Protein AF-A0A2R7LLS8-F1 (afdb_monomer)

Radius of gyration: 32.07 Å; Cα contacts (8 Å, |Δi|>4): 51; chains: 1; bounding box: 73×50×95 Å

Mean predicted aligned error: 18.03 Å

Sequence (126 aa):
MPKADEPNDKAFDSLDARLDAFEARKAAEKPVRAENEKSSQDGYRLLADLVGGVLVGLGFGWLLDRYVNTAPWGMVGGLLIGMGASIFGVVRKATQLSAQASAKAPEGQAGEDTGGGSTAPKQKRD

Secondary structure (DSSP, 8-state):
---SSHHHHHHHHHHHHHHHHHHHHHHHHHHHHHHHHHHHHHHHHHHHHHHHHHHHHHHHHHHHHHHH--TTHHHHHHHHHHHHHHHHHHHHHHHHHHHHHHHT--S-S-----------------

Structure (mmCIF, N/CA/C/O backbone):
data_AF-A0A2R7LLS8-F1
#
_entry.id   AF-A0A2R7LLS8-F1
#
loop_
_atom_site.group_PDB
_atom_site.id
_atom_site.type_symbol
_atom_site.label_atom_id
_atom_site.label_alt_id
_atom_site.label_comp_id
_atom_site.label_asym_id
_atom_site.label_entity_id
_atom_site.label_seq_id
_atom_site.pdbx_PDB_ins_code
_atom_site.Cartn_x
_atom_site.Cartn_y
_atom_site.Cartn_z
_atom_site.occupancy
_atom_site.B_iso_or_equiv
_atom_site.auth_seq_id
_atom_site.auth_comp_id
_atom_site.auth_asym_id
_atom_site.auth_atom_id
_atom_site.pdbx_PDB_model_num
ATOM 1 N N . MET A 1 1 ? -59.981 -17.914 49.062 1.00 57.34 1 MET A N 1
ATOM 2 C CA . MET A 1 1 ? -59.120 -18.517 48.024 1.00 57.34 1 MET A CA 1
ATOM 3 C C . MET A 1 1 ? -58.081 -17.474 47.654 1.00 57.34 1 MET A C 1
ATOM 5 O O . MET A 1 1 ? -58.477 -16.472 47.077 1.00 57.34 1 MET A O 1
ATOM 9 N N . PRO A 1 2 ? -56.854 -17.562 48.190 1.00 56.88 2 PRO A N 1
ATOM 10 C CA . PRO A 1 2 ? -55.703 -17.379 47.294 1.00 56.88 2 PRO A CA 1
ATOM 11 C C . PRO A 1 2 ? -54.433 -18.115 47.766 1.00 56.88 2 PRO A C 1
ATOM 13 O O . PRO A 1 2 ? -54.104 -18.103 48.950 1.00 56.88 2 PRO A O 1
ATOM 16 N N . LYS A 1 3 ? -53.730 -18.752 46.828 1.00 55.34 3 LYS A N 1
ATOM 17 C CA . LYS A 1 3 ? -52.283 -19.049 46.858 1.00 55.34 3 LYS A CA 1
ATOM 18 C C . LYS A 1 3 ? -51.930 -19.753 45.547 1.00 55.34 3 LYS A C 1
ATOM 20 O O . LYS A 1 3 ? -51.651 -20.945 45.514 1.00 55.34 3 LYS A O 1
ATOM 25 N N . ALA A 1 4 ? -52.080 -19.026 44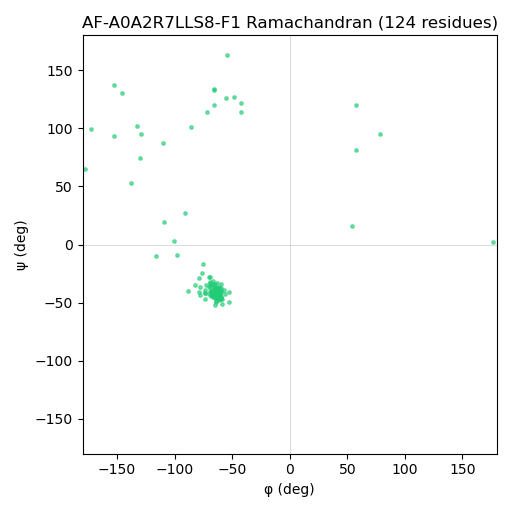.445 1.00 58.00 4 ALA A N 1
AT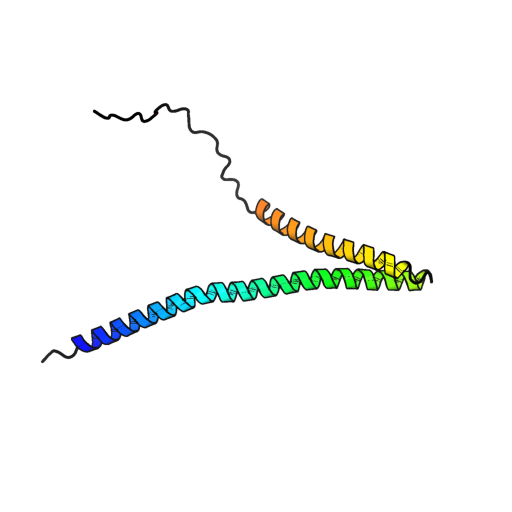OM 26 C CA . ALA A 1 4 ? -51.643 -19.478 43.124 1.00 58.00 4 ALA A CA 1
ATOM 27 C C . ALA A 1 4 ? -50.533 -18.582 42.545 1.00 58.00 4 ALA A C 1
ATOM 29 O O . ALA A 1 4 ? -49.901 -18.971 41.568 1.00 58.00 4 ALA A O 1
ATOM 30 N N . ASP A 1 5 ? -50.259 -17.435 43.175 1.00 57.62 5 ASP A N 1
ATOM 31 C CA . ASP A 1 5 ? -49.414 -16.386 42.595 1.00 57.62 5 ASP A CA 1
ATOM 32 C C . ASP A 1 5 ? -47.912 -16.590 42.912 1.00 57.62 5 ASP A C 1
ATOM 34 O O . ASP A 1 5 ? -47.078 -16.547 42.011 1.00 57.62 5 ASP A O 1
ATOM 38 N N . GLU A 1 6 ? -47.565 -17.020 44.137 1.00 62.25 6 GLU A N 1
ATOM 39 C CA . GLU A 1 6 ? -46.171 -17.264 44.579 1.00 62.25 6 GLU A CA 1
ATOM 40 C C . GLU A 1 6 ? -45.297 -18.187 43.688 1.00 62.25 6 GLU A C 1
ATOM 42 O O . GLU A 1 6 ? -44.100 -17.912 43.549 1.00 62.25 6 GLU A O 1
ATOM 47 N N . PRO A 1 7 ? -45.788 -19.309 43.118 1.00 68.12 7 PRO A N 1
ATOM 48 C CA . PRO A 1 7 ? -44.960 -20.154 42.254 1.00 68.12 7 PRO A CA 1
ATOM 49 C C . PRO A 1 7 ? -44.759 -19.574 40.847 1.00 68.12 7 PRO A C 1
ATOM 51 O O . PRO A 1 7 ? -43.762 -19.903 40.204 1.00 68.12 7 PRO A O 1
ATOM 54 N N . ASN A 1 8 ? -45.675 -18.727 40.370 1.00 70.69 8 ASN A N 1
ATOM 55 C CA . ASN A 1 8 ? -45.604 -18.144 39.033 1.00 70.69 8 ASN A CA 1
ATOM 56 C C . ASN A 1 8 ? -44.606 -16.981 39.011 1.00 70.69 8 ASN A C 1
ATOM 58 O O . ASN A 1 8 ? -43.761 -16.919 38.123 1.00 70.69 8 ASN A O 1
ATOM 62 N N . ASP A 1 9 ? -44.608 -16.151 40.055 1.00 74.06 9 ASP A N 1
ATOM 63 C CA . ASP A 1 9 ? -43.666 -15.035 40.223 1.00 74.06 9 ASP A CA 1
ATOM 64 C C . ASP A 1 9 ? -42.206 -15.510 40.180 1.00 74.06 9 ASP A C 1
ATOM 66 O O . ASP A 1 9 ? -41.376 -14.959 39.461 1.00 74.06 9 ASP A O 1
ATOM 70 N N . LYS A 1 10 ? -41.904 -16.633 40.844 1.00 76.38 10 LYS A N 1
ATOM 71 C CA . LYS A 1 10 ? -40.561 -17.240 40.814 1.00 76.38 10 LYS A CA 1
ATOM 72 C C . LYS A 1 10 ? -40.175 -17.784 39.439 1.00 76.38 10 LYS A C 1
ATOM 74 O O . LYS A 1 10 ? -38.991 -17.811 39.100 1.00 76.38 10 LYS A O 1
ATOM 79 N N . ALA A 1 11 ? -41.148 -18.259 38.663 1.00 78.06 11 ALA A N 1
ATOM 80 C CA . ALA A 1 11 ? -40.906 -18.716 37.301 1.00 78.06 11 ALA A CA 1
ATOM 81 C C . ALA A 1 11 ? -40.590 -17.527 36.382 1.00 78.06 11 ALA A C 1
ATOM 83 O O . ALA A 1 11 ? -39.623 -17.609 35.622 1.00 78.06 11 ALA A O 1
ATOM 84 N N . PHE A 1 12 ? -41.328 -16.418 36.507 1.00 79.12 12 PHE A N 1
ATOM 85 C CA . PHE A 1 12 ? -41.068 -15.174 35.776 1.00 79.12 12 PHE A CA 1
ATOM 86 C C . PHE A 1 12 ? -39.712 -14.561 36.138 1.00 79.12 12 PHE A C 1
ATOM 88 O O . PHE A 1 12 ? -38.923 -14.309 35.231 1.00 79.12 12 PHE A O 1
ATOM 95 N N . ASP A 1 13 ? -39.366 -14.471 37.424 1.00 84.94 13 ASP A N 1
ATOM 96 C CA . ASP A 1 13 ? -38.045 -13.998 37.867 1.00 84.94 13 ASP A CA 1
ATOM 97 C C . ASP A 1 13 ? -36.903 -14.842 37.278 1.00 84.94 13 ASP A C 1
ATOM 99 O O . ASP A 1 13 ? -35.860 -14.328 36.869 1.00 84.94 13 ASP A O 1
ATOM 103 N N . SER A 1 14 ? -37.089 -16.164 37.193 1.00 81.31 14 SER A N 1
ATOM 104 C CA . SER A 1 14 ? -36.083 -17.060 36.613 1.00 81.31 14 SER A CA 1
ATOM 105 C C . SER A 1 14 ? -35.934 -16.905 35.094 1.00 81.31 14 SER A C 1
ATOM 107 O O . SER A 1 14 ? -34.861 -17.178 34.549 1.00 81.31 14 SER A O 1
ATOM 109 N N . LEU A 1 15 ? -37.001 -16.487 34.409 1.00 86.50 15 LEU A N 1
ATOM 110 C CA . LEU A 1 15 ? -37.019 -16.212 32.975 1.00 86.50 15 LEU A CA 1
ATOM 111 C C . LEU A 1 15 ? -36.375 -14.859 32.681 1.00 86.50 15 LEU A C 1
ATOM 113 O O . LEU A 1 15 ? -35.538 -14.806 31.784 1.00 86.50 15 LEU A O 1
ATOM 117 N N . ASP A 1 16 ? -36.678 -13.827 33.469 1.00 86.81 16 ASP A N 1
ATOM 118 C CA . ASP A 1 16 ? -36.045 -12.507 33.369 1.00 86.81 16 ASP A CA 1
ATOM 119 C C . ASP A 1 16 ? -34.546 -12.597 33.648 1.00 86.81 16 ASP A C 1
ATOM 121 O O . ASP A 1 16 ? -33.743 -12.152 32.833 1.00 86.81 16 ASP A O 1
ATOM 125 N N . ALA A 1 17 ? -34.137 -13.313 34.700 1.00 88.69 17 ALA A N 1
ATOM 126 C CA . ALA A 1 17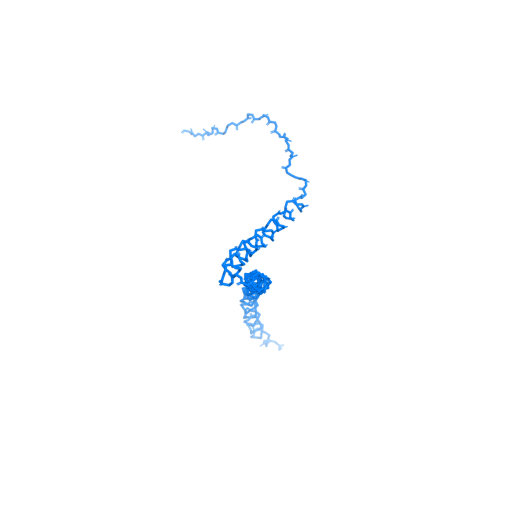 ? -32.720 -13.542 34.985 1.00 88.69 17 ALA A CA 1
ATOM 127 C C . ALA A 1 17 ? -31.993 -14.278 33.841 1.00 88.69 17 ALA A C 1
ATOM 129 O O . ALA A 1 17 ? -30.813 -14.036 33.574 1.00 88.69 17 ALA A O 1
ATOM 130 N N . ARG A 1 18 ? -32.684 -15.190 33.144 1.00 85.25 18 ARG A N 1
ATOM 131 C CA . ARG A 1 18 ? -32.144 -15.870 31.957 1.00 85.25 18 ARG A CA 1
ATOM 132 C C . ARG A 1 18 ? -32.106 -14.938 30.751 1.00 85.25 18 ARG A C 1
ATOM 134 O O . ARG A 1 18 ? -31.110 -14.969 30.032 1.00 85.25 18 ARG A O 1
ATOM 141 N N . LEU A 1 19 ? -33.141 -14.129 30.529 1.00 88.38 19 LEU A N 1
ATOM 142 C CA . LEU A 1 19 ? -33.185 -13.145 29.450 1.00 88.38 19 LEU A CA 1
ATOM 143 C C . LEU A 1 19 ? -32.076 -12.111 29.612 1.00 88.38 19 LEU A C 1
ATOM 145 O O . LEU A 1 19 ? -31.333 -11.912 28.660 1.00 88.38 19 LEU A O 1
ATOM 149 N N . ASP A 1 20 ? -31.887 -11.549 30.805 1.00 87.06 20 ASP A N 1
ATOM 150 C CA . ASP A 1 20 ? -30.800 -10.611 31.099 1.00 87.06 20 ASP A CA 1
ATOM 151 C C . ASP A 1 20 ? -29.428 -11.250 30.873 1.00 87.06 20 ASP A C 1
ATOM 153 O O . ASP A 1 20 ? -28.542 -10.645 30.270 1.00 87.06 20 ASP A O 1
ATOM 157 N N . ALA A 1 21 ? -29.245 -12.513 31.272 1.00 84.25 21 ALA A N 1
ATOM 158 C CA . ALA A 1 21 ? -28.003 -13.236 31.011 1.00 84.25 21 ALA A CA 1
ATOM 159 C C . ALA A 1 21 ? -27.761 -13.480 29.507 1.00 84.25 21 ALA A C 1
ATOM 161 O O . ALA A 1 21 ? -26.612 -13.452 29.053 1.00 84.25 21 ALA A O 1
ATOM 162 N N . PHE A 1 22 ? -28.814 -13.724 28.723 1.00 82.88 22 PHE A N 1
ATOM 163 C CA . PHE A 1 22 ? -28.729 -13.864 27.267 1.00 82.88 22 PHE A CA 1
ATOM 164 C C . PHE A 1 22 ? -28.511 -12.518 26.568 1.00 82.88 22 PHE A C 1
ATOM 166 O O . PHE A 1 22 ? -27.684 -12.439 25.659 1.00 82.88 22 PHE A O 1
ATOM 173 N N . GLU A 1 23 ? -29.195 -11.462 27.000 1.00 81.12 23 GLU A N 1
ATOM 174 C CA . GLU A 1 23 ? -29.073 -10.104 26.474 1.00 81.12 23 GLU A CA 1
ATOM 175 C C . GLU A 1 23 ? -27.674 -9.552 26.771 1.00 81.12 23 GLU A C 1
ATOM 177 O O . GLU A 1 23 ? -27.032 -9.024 25.868 1.00 81.12 23 GLU A O 1
ATOM 182 N N . ALA A 1 24 ? -27.130 -9.787 27.970 1.00 78.00 24 ALA A N 1
ATOM 183 C CA . ALA A 1 24 ? -25.760 -9.427 28.338 1.00 78.00 24 ALA A CA 1
ATOM 184 C C . ALA A 1 24 ? -24.712 -10.160 27.484 1.00 78.00 24 ALA A C 1
ATOM 186 O O . ALA A 1 24 ? -23.757 -9.544 27.006 1.00 78.00 24 ALA A O 1
ATOM 187 N N . ARG A 1 25 ? -24.901 -11.462 27.220 1.00 75.69 25 ARG A N 1
ATOM 188 C CA . ARG A 1 25 ? -24.031 -12.224 26.304 1.00 75.69 25 ARG A CA 1
ATOM 189 C C . ARG A 1 25 ? -24.117 -11.686 24.880 1.00 75.69 25 ARG A C 1
ATOM 191 O O . ARG A 1 25 ? -23.091 -11.449 24.254 1.00 75.69 25 ARG A O 1
ATOM 198 N N . LYS A 1 26 ? -25.324 -11.414 24.386 1.00 71.56 26 LYS A N 1
ATOM 199 C CA . LYS A 1 26 ? -25.564 -10.887 23.036 1.00 71.56 26 LYS A CA 1
ATOM 200 C C . LYS A 1 26 ? -25.056 -9.452 22.874 1.00 71.56 26 LYS A C 1
ATOM 202 O O . LYS A 1 26 ? -24.560 -9.095 21.808 1.00 71.56 26 LYS A O 1
ATOM 207 N N . ALA A 1 27 ? -25.151 -8.635 23.918 1.00 70.50 27 ALA A N 1
ATOM 208 C CA . ALA A 1 27 ? -24.602 -7.287 23.978 1.00 70.50 27 ALA A CA 1
ATOM 209 C C . ALA A 1 27 ? -23.071 -7.288 24.028 1.00 70.50 27 ALA A C 1
ATOM 211 O O . ALA A 1 27 ? -22.472 -6.355 23.511 1.00 70.50 27 ALA A O 1
ATOM 212 N N . ALA A 1 28 ? -22.441 -8.334 24.572 1.00 67.19 28 ALA A N 1
ATOM 213 C CA . ALA A 1 28 ? -20.997 -8.549 24.483 1.00 67.19 28 ALA A CA 1
ATOM 214 C C . ALA A 1 28 ? -20.562 -9.134 23.122 1.00 67.19 28 ALA A C 1
ATOM 216 O O . ALA A 1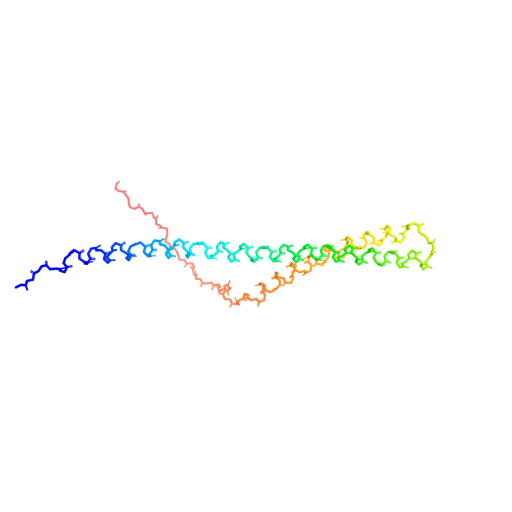 28 ? -19.467 -8.849 22.649 1.00 67.19 28 ALA A O 1
ATOM 217 N N . GLU A 1 29 ? -21.420 -9.902 22.446 1.00 63.19 29 GLU A N 1
ATOM 218 C CA . GLU A 1 29 ? -21.119 -10.516 21.143 1.00 63.19 29 GLU A CA 1
ATOM 219 C C . GLU A 1 29 ? -21.324 -9.558 19.955 1.00 63.19 29 GLU A C 1
ATOM 221 O O . GLU A 1 29 ? -20.566 -9.583 18.987 1.00 63.19 29 GLU A O 1
ATOM 226 N N . LYS A 1 30 ? -22.318 -8.662 20.031 1.00 60.12 30 LYS A N 1
ATOM 227 C CA . LYS A 1 30 ? -22.565 -7.592 19.047 1.00 60.12 30 LYS A CA 1
ATOM 228 C C . LYS A 1 30 ? -21.340 -6.709 18.753 1.00 60.12 30 LYS A C 1
ATOM 230 O O . LYS A 1 30 ? -21.065 -6.515 17.570 1.00 60.12 30 LYS A O 1
ATOM 235 N N . PRO A 1 31 ? -20.608 -6.166 19.747 1.00 58.16 31 PRO A N 1
ATOM 236 C CA . PRO A 1 31 ? -19.409 -5.380 19.492 1.00 58.16 31 PRO A CA 1
ATOM 237 C C . PRO A 1 31 ? -18.318 -6.246 18.868 1.00 58.16 31 PRO A C 1
ATOM 239 O O . PRO A 1 31 ? -17.760 -5.830 17.866 1.00 58.16 31 PRO A O 1
ATOM 242 N N . VAL A 1 32 ? -18.114 -7.487 19.327 1.00 59.94 32 VAL A N 1
ATOM 243 C CA . VAL A 1 32 ? -17.122 -8.414 18.745 1.00 59.94 32 VAL A CA 1
ATOM 244 C C . VAL A 1 32 ? -17.436 -8.753 17.284 1.00 59.94 32 VAL A C 1
ATOM 246 O O . VAL A 1 32 ? -16.529 -8.855 16.457 1.00 59.94 32 VAL A O 1
ATOM 249 N N . ARG A 1 33 ? -18.716 -8.910 16.931 1.00 60.16 33 ARG A N 1
ATOM 250 C CA . ARG A 1 33 ? -19.149 -9.184 15.556 1.00 60.16 33 ARG A CA 1
ATOM 251 C C . ARG A 1 33 ? -19.043 -7.948 14.662 1.00 60.16 33 ARG A C 1
ATOM 253 O O . ARG A 1 33 ? -18.433 -8.040 13.603 1.00 60.16 33 ARG A O 1
ATOM 260 N N . ALA A 1 34 ? -19.517 -6.793 15.127 1.00 59.81 34 ALA A N 1
ATOM 261 C CA . ALA A 1 34 ? -19.387 -5.526 14.407 1.00 59.81 34 ALA A CA 1
ATOM 262 C C . ALA A 1 34 ? -17.917 -5.102 14.228 1.00 59.81 34 ALA A C 1
ATOM 264 O O . ALA A 1 34 ? -17.559 -4.503 13.215 1.00 59.81 34 ALA A O 1
ATOM 265 N N . GLU A 1 35 ? -17.058 -5.417 15.194 1.00 57.88 35 GLU A N 1
ATOM 266 C CA . GLU A 1 35 ? -15.616 -5.186 15.144 1.00 57.88 35 GLU A CA 1
ATOM 267 C C . GLU A 1 35 ? -14.926 -6.169 14.189 1.00 57.88 35 GLU A C 1
ATOM 269 O O . GLU A 1 35 ? -14.093 -5.742 13.395 1.00 57.88 35 GLU A O 1
ATOM 274 N N . ASN A 1 36 ? -15.341 -7.442 14.144 1.00 58.97 36 ASN A N 1
ATOM 275 C CA . ASN A 1 36 ? -14.885 -8.399 13.125 1.00 58.97 36 ASN A CA 1
ATOM 276 C C . ASN A 1 36 ? -15.313 -8.007 11.700 1.00 58.97 36 ASN A C 1
ATOM 278 O O . ASN A 1 36 ? -14.520 -8.115 10.764 1.00 58.97 36 ASN A O 1
ATOM 282 N N . GLU A 1 37 ? -16.546 -7.534 11.512 1.00 61.50 37 GLU A N 1
ATOM 283 C CA . GLU A 1 37 ? -17.069 -7.099 10.210 1.00 61.50 37 GLU A CA 1
ATOM 284 C C . GLU A 1 37 ? -16.351 -5.839 9.702 1.00 61.50 37 GLU A C 1
ATOM 286 O O . GLU A 1 37 ? -15.966 -5.775 8.530 1.00 61.50 37 GLU A O 1
ATOM 291 N N . LYS A 1 38 ? -16.093 -4.867 10.589 1.00 60.84 38 LYS A N 1
ATOM 292 C CA . LYS A 1 38 ? -15.296 -3.669 10.274 1.00 60.84 38 LYS A CA 1
ATOM 293 C C . LYS A 1 38 ? -13.832 -4.011 9.993 1.00 60.84 38 LYS A C 1
ATOM 295 O O . LYS A 1 38 ? -13.302 -3.583 8.972 1.00 60.84 38 LYS A O 1
ATOM 300 N N . SER A 1 39 ? -13.217 -4.854 10.824 1.00 61.38 39 SER A N 1
ATOM 301 C CA . SER A 1 39 ? -11.825 -5.296 10.645 1.00 61.38 39 SER A CA 1
ATOM 302 C C . SER A 1 39 ? -11.631 -6.055 9.332 1.00 61.38 39 SER A C 1
ATOM 304 O O . SER A 1 39 ? -10.625 -5.879 8.647 1.00 61.38 39 SER A O 1
ATOM 306 N N . SER A 1 40 ? -12.626 -6.853 8.935 1.00 67.88 40 SER A N 1
ATOM 307 C CA . SER A 1 40 ? -12.614 -7.557 7.651 1.00 67.88 40 SER A CA 1
ATOM 308 C C . SER A 1 40 ? -12.662 -6.580 6.473 1.00 67.88 40 SER A C 1
ATOM 310 O O . SER A 1 40 ? -11.867 -6.704 5.542 1.00 67.88 40 SER A O 1
ATOM 312 N N . GLN A 1 41 ? -13.548 -5.577 6.504 1.00 71.06 41 GLN A N 1
ATOM 313 C CA . GLN A 1 41 ? -13.643 -4.577 5.431 1.00 71.06 41 GLN A CA 1
ATOM 314 C C . GLN A 1 41 ? -12.386 -3.709 5.305 1.00 71.06 41 GLN A C 1
ATOM 316 O O . GLN A 1 41 ? -11.970 -3.404 4.184 1.00 71.06 41 GLN A O 1
ATOM 321 N N . ASP A 1 42 ? -11.763 -3.339 6.421 1.00 74.62 42 ASP A N 1
ATOM 322 C CA . ASP A 1 42 ? -10.530 -2.551 6.404 1.00 74.62 42 ASP A CA 1
ATOM 323 C C . ASP A 1 42 ? -9.340 -3.370 5.880 1.00 74.62 42 ASP A C 1
ATOM 325 O O . ASP A 1 42 ? -8.551 -2.861 5.079 1.00 74.62 42 ASP A O 1
ATOM 329 N N . GLY A 1 43 ? -9.272 -4.666 6.207 1.00 77.38 43 GLY A N 1
ATOM 330 C CA . GLY A 1 43 ? -8.287 -5.590 5.639 1.00 77.38 43 GLY A CA 1
ATOM 331 C C . GLY A 1 43 ? -8.389 -5.713 4.114 1.00 77.38 43 GLY A C 1
ATOM 332 O O . GLY A 1 43 ? -7.380 -5.602 3.414 1.00 77.38 43 GLY A O 1
ATOM 333 N N . TYR A 1 44 ? -9.602 -5.861 3.570 1.00 82.25 44 TYR A N 1
ATOM 334 C CA . TYR A 1 44 ? -9.801 -5.924 2.115 1.00 82.25 44 TYR A CA 1
ATOM 335 C C . TYR A 1 44 ? -9.469 -4.609 1.405 1.00 82.25 44 TYR A C 1
ATOM 337 O O . TYR A 1 44 ? -8.966 -4.640 0.284 1.00 82.25 44 TYR A O 1
ATOM 345 N N . ARG A 1 45 ? -9.709 -3.453 2.034 1.00 81.88 45 ARG A N 1
ATOM 346 C CA . ARG A 1 45 ? -9.330 -2.144 1.472 1.00 81.88 45 ARG A CA 1
ATOM 347 C C . ARG A 1 45 ? -7.819 -1.962 1.412 1.00 81.88 45 ARG A C 1
ATOM 349 O O . ARG A 1 45 ? -7.316 -1.495 0.395 1.00 81.88 45 ARG A O 1
ATOM 356 N N . LEU A 1 46 ? -7.107 -2.364 2.465 1.00 80.62 46 LEU A N 1
ATOM 357 C CA . LEU A 1 46 ? -5.643 -2.377 2.482 1.00 80.62 46 LEU A CA 1
ATOM 358 C C . LEU A 1 46 ? -5.090 -3.303 1.394 1.00 80.62 46 LEU A C 1
ATOM 360 O O . LEU A 1 46 ? -4.183 -2.918 0.658 1.00 80.62 46 LEU A O 1
ATOM 364 N N . LEU A 1 47 ? -5.676 -4.494 1.243 1.00 83.75 47 LEU A N 1
ATOM 365 C CA . LEU A 1 47 ? -5.294 -5.433 0.191 1.00 83.75 47 LEU A CA 1
ATOM 366 C C . LEU A 1 47 ? -5.572 -4.864 -1.208 1.00 83.75 47 LEU A C 1
ATOM 368 O O . LEU A 1 47 ? -4.731 -4.985 -2.094 1.00 83.75 47 LEU A O 1
ATOM 372 N N . ALA A 1 48 ? -6.719 -4.210 -1.405 1.00 86.25 48 ALA A N 1
ATOM 373 C CA . ALA A 1 48 ? -7.083 -3.580 -2.671 1.00 86.25 48 ALA A CA 1
ATOM 374 C C . ALA A 1 48 ? -6.149 -2.420 -3.041 1.00 86.25 48 ALA A C 1
ATOM 376 O O . ALA A 1 48 ? -5.805 -2.286 -4.212 1.00 86.25 48 ALA A O 1
ATOM 377 N N . ASP A 1 49 ? -5.695 -1.619 -2.072 1.00 82.69 49 ASP A N 1
ATOM 378 C CA . ASP A 1 49 ? -4.687 -0.580 -2.319 1.00 82.69 49 ASP A CA 1
ATOM 379 C C . ASP A 1 49 ? -3.342 -1.197 -2.733 1.00 82.69 49 ASP A C 1
ATOM 381 O O . ASP A 1 49 ? -2.699 -0.701 -3.662 1.00 82.69 49 ASP A O 1
ATOM 385 N N . LEU A 1 50 ? -2.945 -2.307 -2.099 1.00 84.94 50 LEU A N 1
ATOM 386 C CA . LEU A 1 50 ? -1.707 -3.011 -2.434 1.00 84.94 50 LEU A CA 1
ATOM 387 C C . LEU A 1 50 ? -1.750 -3.585 -3.854 1.00 84.94 50 LEU A C 1
ATOM 389 O O . LEU A 1 50 ? -0.873 -3.336 -4.682 1.00 84.94 50 LEU A O 1
ATOM 393 N N . VAL A 1 51 ? -2.815 -4.329 -4.152 1.00 87.94 51 VAL A N 1
ATOM 394 C CA . VAL A 1 51 ? -3.034 -4.945 -5.463 1.00 87.94 51 VAL A CA 1
ATOM 395 C C . VAL A 1 51 ? -3.219 -3.869 -6.531 1.00 87.94 51 VAL A C 1
ATOM 397 O O . VAL A 1 51 ? -2.662 -3.989 -7.618 1.00 87.94 51 VAL A O 1
ATOM 400 N N . GLY A 1 52 ? -3.931 -2.785 -6.219 1.00 87.12 52 GLY A N 1
ATOM 401 C CA . GLY A 1 52 ? -4.116 -1.645 -7.110 1.00 87.12 52 GLY A CA 1
ATOM 402 C C . GLY A 1 52 ? -2.791 -0.997 -7.509 1.00 87.12 52 GLY A C 1
ATOM 403 O O . GLY A 1 52 ? -2.555 -0.789 -8.698 1.00 87.12 52 GLY A O 1
ATOM 404 N N . GLY A 1 53 ? -1.890 -0.745 -6.554 1.00 84.94 53 GLY A N 1
ATOM 405 C CA . GLY A 1 53 ? -0.564 -0.186 -6.838 1.00 84.94 53 GLY A CA 1
ATOM 406 C C . GLY A 1 53 ? 0.298 -1.096 -7.719 1.00 84.94 53 GLY A C 1
ATOM 407 O O . GLY A 1 53 ? 0.926 -0.628 -8.672 1.00 84.94 53 GLY A O 1
ATOM 408 N N . VAL A 1 54 ? 0.268 -2.408 -7.467 1.00 86.06 54 VAL A N 1
ATOM 409 C CA . VAL A 1 54 ? 0.983 -3.402 -8.285 1.00 86.06 54 VAL A CA 1
ATOM 410 C C . VAL A 1 54 ? 0.401 -3.491 -9.698 1.00 86.06 54 VAL A C 1
ATOM 412 O O . VAL A 1 54 ? 1.161 -3.483 -10.664 1.00 86.06 54 VAL A O 1
ATOM 415 N N . LEU A 1 55 ? -0.927 -3.521 -9.850 1.00 89.88 55 LEU A N 1
ATOM 416 C CA . LEU A 1 55 ? -1.586 -3.555 -11.161 1.00 89.88 55 LEU A CA 1
ATOM 417 C C . LEU A 1 55 ? -1.301 -2.293 -11.981 1.00 89.88 55 LEU A C 1
ATOM 419 O O . LEU A 1 55 ? -1.053 -2.394 -13.182 1.00 89.88 55 LEU A O 1
ATOM 423 N N . VAL A 1 56 ? -1.280 -1.120 -11.343 1.00 87.94 56 VAL A N 1
ATOM 424 C CA . VAL A 1 56 ? -0.895 0.139 -11.998 1.00 87.94 56 VAL A CA 1
ATOM 425 C C . VAL A 1 56 ? 0.572 0.096 -12.428 1.00 87.94 56 VAL A C 1
ATOM 427 O O . VAL A 1 56 ? 0.871 0.433 -13.571 1.00 87.94 56 VAL A O 1
ATOM 430 N N . GLY A 1 57 ? 1.480 -0.367 -11.564 1.00 86.50 57 GLY A N 1
ATOM 431 C CA . GLY A 1 57 ? 2.902 -0.504 -11.893 1.00 86.50 57 GLY A CA 1
ATOM 432 C C . GLY A 1 57 ? 3.173 -1.475 -13.040 1.00 86.50 57 GLY A C 1
ATOM 433 O O . GLY A 1 57 ? 3.931 -1.157 -13.954 1.00 86.50 57 GLY A O 1
ATOM 434 N N . LEU A 1 58 ? 2.509 -2.632 -13.039 1.00 87.06 58 LEU A N 1
ATOM 435 C CA . LEU A 1 58 ? 2.613 -3.629 -14.106 1.00 87.06 58 LEU A CA 1
ATOM 436 C C . LEU A 1 58 ? 1.988 -3.136 -15.414 1.00 87.06 58 LEU A C 1
ATOM 438 O O . LEU A 1 58 ? 2.595 -3.289 -16.470 1.00 87.06 58 LEU A O 1
ATOM 442 N N . GLY A 1 59 ? 0.808 -2.514 -15.359 1.00 88.75 59 GLY A N 1
ATOM 443 C CA . GLY A 1 59 ? 0.152 -1.948 -16.538 1.00 88.75 59 GLY A CA 1
ATOM 444 C C . GLY A 1 59 ? 0.984 -0.836 -17.176 1.00 88.75 59 GLY A C 1
ATOM 445 O O . GLY A 1 59 ? 1.184 -0.828 -18.390 1.00 88.75 59 GLY A O 1
ATOM 446 N N . PHE A 1 60 ? 1.531 0.064 -16.355 1.00 86.69 60 PHE A N 1
ATOM 447 C CA . PHE A 1 60 ? 2.394 1.148 -16.817 1.00 86.69 60 PHE A CA 1
ATOM 44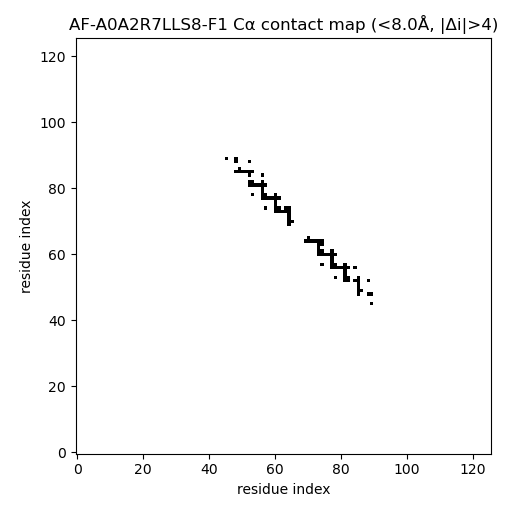8 C C . PHE A 1 60 ? 3.740 0.625 -17.334 1.00 86.69 60 PHE A C 1
ATOM 450 O O . PHE A 1 60 ? 4.178 1.028 -18.409 1.00 86.69 60 PHE A O 1
ATOM 457 N N . GLY A 1 61 ? 4.367 -0.317 -16.623 1.00 84.88 61 GLY A N 1
ATOM 458 C CA . GLY A 1 61 ? 5.627 -0.944 -17.030 1.00 84.88 61 GLY A CA 1
ATOM 459 C C . GLY A 1 61 ? 5.517 -1.722 -18.341 1.00 84.88 61 GLY A C 1
ATOM 460 O O . GLY A 1 61 ? 6.385 -1.598 -19.202 1.00 84.88 61 GLY A O 1
ATOM 461 N N . TRP A 1 62 ? 4.417 -2.456 -18.538 1.00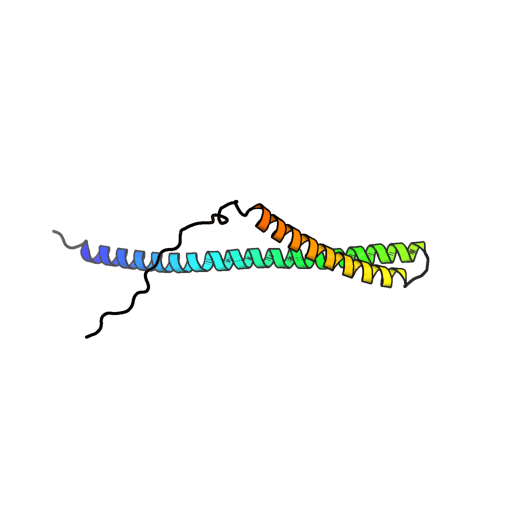 84.00 62 TRP A N 1
ATOM 462 C CA . TRP A 1 62 ? 4.131 -3.166 -19.786 1.00 84.00 62 TRP A CA 1
ATOM 463 C C . TRP A 1 62 ? 3.887 -2.212 -20.961 1.00 84.00 62 TRP A C 1
ATOM 465 O O . TRP A 1 62 ? 4.387 -2.444 -22.064 1.00 84.00 62 TRP A O 1
ATOM 475 N N . LEU A 1 63 ? 3.149 -1.120 -20.734 1.00 84.44 63 LEU A N 1
ATOM 476 C CA . LEU A 1 63 ? 2.908 -0.105 -21.759 1.00 84.44 63 LEU A CA 1
ATOM 477 C C . LEU A 1 63 ? 4.215 0.582 -22.184 1.00 84.44 63 LEU A C 1
ATOM 479 O O . LEU A 1 63 ? 4.441 0.794 -23.376 1.00 84.44 63 LEU A O 1
ATOM 483 N N . LEU A 1 64 ? 5.093 0.872 -21.219 1.00 82.50 64 LEU A N 1
ATOM 484 C CA . LEU A 1 64 ? 6.408 1.458 -21.467 1.00 82.50 64 LEU A CA 1
ATOM 485 C C . LEU A 1 64 ? 7.309 0.504 -22.264 1.00 82.50 64 LEU A C 1
ATOM 487 O O . LEU A 1 64 ? 7.910 0.910 -23.257 1.00 82.50 64 LEU A O 1
ATOM 491 N N . ASP A 1 65 ? 7.341 -0.777 -21.887 1.00 81.81 65 ASP A N 1
ATOM 492 C CA . ASP A 1 65 ? 8.093 -1.810 -22.611 1.00 81.81 65 ASP A CA 1
ATOM 493 C C . ASP A 1 65 ? 7.631 -1.947 -24.064 1.00 81.81 65 ASP A C 1
ATOM 495 O O . ASP A 1 65 ? 8.453 -2.131 -24.964 1.00 81.81 65 ASP A O 1
ATOM 499 N N . ARG A 1 66 ? 6.323 -1.810 -24.318 1.00 78.81 66 ARG A N 1
ATOM 500 C CA . ARG A 1 66 ? 5.775 -1.866 -25.676 1.00 78.81 66 ARG A CA 1
ATOM 501 C C . ARG A 1 66 ? 6.176 -0.661 -26.523 1.00 78.81 66 ARG A C 1
ATOM 503 O O . ARG A 1 66 ? 6.374 -0.821 -27.724 1.00 78.81 66 ARG A O 1
ATOM 510 N N . TYR A 1 67 ? 6.266 0.525 -25.927 1.00 76.94 67 TYR A N 1
ATOM 511 C CA . TYR A 1 67 ? 6.585 1.751 -26.659 1.00 76.94 67 TYR A CA 1
ATOM 512 C C . TYR A 1 67 ? 8.080 1.863 -26.977 1.00 76.94 67 TYR A C 1
ATOM 514 O O . TYR A 1 67 ? 8.455 2.331 -28.049 1.00 76.94 67 TYR A O 1
ATOM 522 N N . VAL A 1 68 ? 8.935 1.408 -26.058 1.00 76.94 68 VAL A N 1
ATOM 523 C CA . VAL A 1 68 ? 10.396 1.551 -26.165 1.00 76.94 68 VAL A CA 1
ATOM 524 C C . VAL A 1 68 ? 11.064 0.279 -26.724 1.00 76.94 68 VAL A C 1
ATOM 526 O O . VAL A 1 68 ? 12.238 0.310 -27.075 1.00 76.94 68 VAL A O 1
ATOM 529 N N . ASN A 1 69 ? 10.336 -0.842 -26.873 1.00 66.31 69 ASN A N 1
ATOM 530 C CA . ASN A 1 69 ? 10.875 -2.162 -27.262 1.00 66.31 69 ASN A CA 1
ATOM 531 C C . ASN A 1 69 ? 12.035 -2.662 -26.362 1.00 66.31 69 ASN A C 1
ATOM 533 O O . ASN A 1 69 ? 12.737 -3.605 -26.715 1.00 66.31 69 ASN A O 1
ATOM 537 N N . THR A 1 70 ? 12.235 -2.070 -25.181 1.00 66.75 70 THR A N 1
ATOM 538 C CA . THR A 1 70 ? 13.335 -2.370 -24.241 1.00 66.75 70 THR A CA 1
ATOM 539 C C . THR A 1 70 ? 12.992 -3.453 -23.218 1.00 66.75 70 THR A C 1
ATOM 541 O O . THR A 1 70 ? 13.552 -3.462 -22.119 1.00 66.75 70 THR A O 1
ATOM 544 N N . ALA A 1 71 ? 12.082 -4.372 -23.551 1.00 69.50 71 ALA A N 1
ATOM 545 C CA . ALA A 1 71 ? 11.672 -5.420 -22.621 1.00 69.50 71 ALA A CA 1
ATOM 546 C C . ALA A 1 71 ? 12.889 -6.221 -22.111 1.00 69.50 71 ALA A C 1
ATOM 548 O O . ALA A 1 71 ? 13.671 -6.699 -22.939 1.00 69.50 71 ALA A O 1
ATOM 549 N N . PRO A 1 72 ? 13.092 -6.353 -20.775 1.00 75.38 72 PRO A N 1
ATOM 550 C CA . PRO A 1 72 ? 12.115 -6.168 -19.688 1.00 75.38 72 PRO A CA 1
ATOM 551 C C . PRO A 1 72 ? 12.328 -4.915 -18.802 1.00 75.38 72 PRO A C 1
ATOM 553 O O . PRO A 1 72 ? 11.864 -4.878 -17.659 1.00 75.38 72 PRO A O 1
ATOM 556 N N . TRP A 1 73 ? 13.076 -3.903 -19.248 1.00 82.00 73 TRP A N 1
ATOM 557 C CA . TRP A 1 73 ? 13.456 -2.772 -18.386 1.00 82.00 73 TRP A CA 1
ATOM 558 C C . TRP A 1 73 ? 12.258 -1.930 -17.923 1.00 82.00 73 TRP A C 1
ATOM 560 O O . TRP A 1 73 ? 12.247 -1.456 -16.784 1.00 82.00 73 TRP A O 1
ATOM 570 N N . GLY A 1 74 ? 11.226 -1.792 -18.760 1.00 82.31 74 GLY A N 1
ATOM 571 C CA . GLY A 1 74 ? 9.972 -1.127 -18.412 1.00 82.31 74 GLY A CA 1
ATOM 572 C C . GLY A 1 74 ? 9.181 -1.896 -17.357 1.00 82.31 74 GLY A C 1
ATOM 573 O O . GLY A 1 74 ? 8.673 -1.285 -16.422 1.00 82.31 74 GLY A O 1
ATOM 574 N N . MET A 1 75 ? 9.149 -3.230 -17.428 1.00 83.38 75 MET A N 1
ATOM 575 C CA . MET A 1 75 ? 8.575 -4.085 -16.379 1.00 83.38 75 MET A CA 1
ATOM 576 C C . MET A 1 75 ? 9.305 -3.938 -15.036 1.00 83.38 75 MET A C 1
ATOM 578 O O . MET A 1 75 ? 8.650 -3.802 -14.004 1.00 83.38 75 MET A O 1
ATOM 582 N N . VAL A 1 76 ? 10.645 -3.918 -15.029 1.00 86.62 76 VAL A N 1
ATOM 583 C CA . VAL A 1 76 ? 11.436 -3.745 -13.793 1.00 86.62 76 VAL A CA 1
ATOM 584 C C . VAL A 1 76 ? 11.188 -2.366 -13.179 1.00 86.62 76 VAL A C 1
ATOM 586 O O . VAL A 1 76 ? 10.866 -2.265 -11.996 1.00 86.62 76 VAL A O 1
ATOM 589 N N . GLY A 1 77 ? 11.276 -1.301 -13.981 1.00 85.88 77 GLY A N 1
ATOM 590 C CA . GLY A 1 77 ? 10.988 0.059 -13.522 1.00 85.88 77 GLY A CA 1
ATOM 591 C C . GLY A 1 77 ? 9.533 0.234 -13.076 1.00 85.88 77 GLY A C 1
ATOM 592 O O . GLY A 1 77 ? 9.275 0.814 -12.023 1.00 85.88 77 GLY A O 1
ATOM 593 N N . GLY A 1 78 ? 8.584 -0.321 -13.829 1.00 87.12 78 GLY A N 1
ATOM 594 C CA . GLY A 1 78 ? 7.157 -0.306 -13.515 1.00 87.12 78 GLY A CA 1
ATOM 595 C C . GLY A 1 78 ? 6.827 -1.037 -12.217 1.00 87.12 78 GLY A C 1
ATOM 596 O O . GLY A 1 78 ? 6.018 -0.545 -11.436 1.00 87.12 78 GLY A O 1
ATOM 597 N N . LEU A 1 79 ? 7.506 -2.149 -11.919 1.00 86.44 79 LEU A N 1
ATOM 598 C CA . LEU A 1 79 ? 7.365 -2.851 -10.643 1.00 86.44 79 LEU A CA 1
ATOM 599 C C . LEU A 1 79 ? 7.876 -2.003 -9.470 1.00 86.44 79 LEU A C 1
ATOM 601 O O . LEU A 1 79 ? 7.192 -1.902 -8.452 1.00 86.44 79 LEU A O 1
ATOM 605 N N . LEU A 1 80 ? 9.040 -1.359 -9.611 1.00 88.81 80 LEU A N 1
ATOM 606 C CA . LEU A 1 80 ? 9.587 -0.473 -8.575 1.00 88.81 80 LEU A CA 1
ATOM 607 C C . LEU A 1 80 ? 8.678 0.738 -8.329 1.00 88.81 80 LEU A C 1
ATOM 609 O O . LEU A 1 80 ? 8.390 1.075 -7.179 1.00 88.81 80 LEU A O 1
ATOM 613 N N . ILE A 1 81 ? 8.176 1.356 -9.400 1.00 87.62 81 ILE A N 1
ATOM 614 C CA . ILE A 1 81 ? 7.230 2.474 -9.319 1.00 87.62 81 ILE A CA 1
ATOM 615 C C . ILE A 1 81 ? 5.900 2.014 -8.716 1.00 87.62 81 ILE A C 1
ATOM 617 O O . ILE A 1 81 ? 5.372 2.699 -7.847 1.00 87.62 81 ILE A O 1
ATOM 621 N N . GLY A 1 82 ? 5.372 0.856 -9.118 1.00 86.44 82 GLY A N 1
ATOM 622 C CA . GLY A 1 82 ? 4.141 0.283 -8.568 1.00 86.44 82 GLY A CA 1
ATOM 623 C C . GLY A 1 82 ? 4.241 0.002 -7.072 1.00 86.44 82 GLY A C 1
ATOM 624 O O . GLY A 1 82 ? 3.336 0.346 -6.314 1.00 86.44 82 GLY A O 1
ATOM 625 N N . MET A 1 83 ? 5.376 -0.543 -6.629 1.00 84.50 83 MET A N 1
ATOM 626 C CA . MET A 1 83 ? 5.669 -0.753 -5.210 1.00 84.50 83 MET A CA 1
ATOM 627 C C . MET A 1 83 ? 5.706 0.581 -4.450 1.00 84.50 83 MET A C 1
ATOM 629 O O . MET A 1 83 ? 5.060 0.727 -3.413 1.00 84.50 83 MET A O 1
ATOM 633 N N . GLY A 1 84 ? 6.401 1.587 -4.992 1.00 88.00 84 GLY A N 1
ATOM 634 C CA . GLY A 1 84 ? 6.452 2.928 -4.406 1.00 88.00 84 GLY A CA 1
ATOM 635 C C . GLY A 1 84 ? 5.078 3.602 -4.340 1.00 88.00 84 GLY A C 1
ATOM 636 O O . GLY A 1 84 ? 4.706 4.152 -3.305 1.00 88.00 84 GLY A O 1
ATOM 637 N N . ALA A 1 85 ? 4.289 3.504 -5.410 1.00 84.81 85 ALA A N 1
ATOM 638 C CA . ALA A 1 85 ? 2.939 4.053 -5.494 1.00 84.81 85 ALA A CA 1
ATOM 639 C C . ALA A 1 85 ? 1.980 3.378 -4.503 1.00 84.81 85 ALA A C 1
ATOM 641 O O . ALA A 1 85 ? 1.194 4.064 -3.850 1.00 84.81 85 ALA A O 1
ATOM 642 N N . SER A 1 86 ? 2.084 2.056 -4.337 1.00 83.00 86 SER A N 1
ATOM 643 C CA . SER A 1 86 ? 1.333 1.304 -3.329 1.00 83.00 86 SER A CA 1
ATOM 644 C C . SER A 1 86 ? 1.623 1.819 -1.917 1.00 83.00 86 SER A C 1
ATOM 646 O O . SER A 1 86 ? 0.700 2.129 -1.165 1.00 83.00 86 SER A O 1
ATOM 648 N N . ILE A 1 87 ? 2.903 1.939 -1.551 1.00 84.56 87 ILE A N 1
ATOM 649 C CA . ILE A 1 87 ? 3.315 2.410 -0.220 1.00 84.56 87 ILE A CA 1
ATOM 650 C C . ILE A 1 87 ? 2.865 3.860 -0.006 1.00 84.56 87 ILE A C 1
ATOM 652 O O . ILE A 1 87 ? 2.295 4.187 1.035 1.00 84.56 87 ILE A O 1
ATOM 656 N N . PHE A 1 88 ? 3.056 4.723 -1.006 1.00 85.25 88 PHE A N 1
ATOM 657 C CA . PHE A 1 88 ? 2.618 6.116 -0.956 1.00 85.25 88 PHE A CA 1
ATOM 658 C C . PHE A 1 88 ? 1.097 6.243 -0.771 1.00 85.25 88 PHE A C 1
ATOM 660 O O . PHE A 1 88 ? 0.644 7.088 0.002 1.00 85.25 88 PHE A O 1
ATOM 667 N N . GLY A 1 89 ? 0.305 5.382 -1.419 1.00 82.88 89 GLY A N 1
ATOM 668 C CA . GLY A 1 89 ? -1.148 5.326 -1.249 1.00 82.88 89 GLY A CA 1
ATOM 669 C C . GLY A 1 89 ? -1.563 5.023 0.192 1.00 82.88 89 GLY A C 1
ATOM 670 O O . GLY A 1 89 ? -2.389 5.744 0.759 1.00 82.88 89 GLY A O 1
ATOM 671 N N . VAL A 1 90 ? -0.936 4.020 0.814 1.00 81.19 90 VAL A N 1
ATOM 672 C CA . VAL A 1 90 ? -1.192 3.639 2.214 1.00 81.19 90 VAL A CA 1
ATOM 673 C C . VAL A 1 90 ? -0.799 4.763 3.173 1.00 81.19 90 VAL A C 1
ATOM 675 O O . VAL A 1 90 ? -1.609 5.167 4.010 1.00 81.19 90 VAL A O 1
ATOM 678 N N . VAL A 1 91 ? 0.407 5.321 3.020 1.00 83.62 91 VAL A N 1
ATOM 679 C CA . VAL A 1 91 ? 0.895 6.426 3.863 1.00 83.62 91 VAL A CA 1
ATOM 680 C C . VAL A 1 91 ? -0.030 7.633 3.748 1.00 83.62 91 VAL A C 1
ATOM 682 O O . VAL A 1 91 ? -0.443 8.182 4.764 1.00 83.62 91 VAL A O 1
ATOM 685 N N . ARG A 1 92 ? -0.448 8.006 2.534 1.00 83.31 92 ARG A N 1
ATOM 686 C CA . ARG A 1 92 ? -1.376 9.122 2.320 1.00 83.31 92 ARG A CA 1
ATOM 687 C C . ARG A 1 92 ? -2.719 8.908 3.017 1.00 83.31 92 ARG A C 1
ATOM 689 O O . ARG A 1 92 ? -3.249 9.864 3.581 1.00 83.31 92 ARG A O 1
ATOM 696 N N . LYS A 1 93 ? -3.278 7.694 2.998 1.00 80.19 93 LYS A N 1
ATOM 697 C CA . LYS A 1 93 ? -4.527 7.400 3.721 1.00 80.19 93 LYS A CA 1
ATOM 698 C C . LYS A 1 93 ? -4.334 7.452 5.234 1.00 80.19 93 LYS A C 1
ATOM 700 O O . LYS A 1 93 ? -5.169 8.043 5.915 1.00 80.19 93 LYS A O 1
ATOM 705 N N . ALA A 1 94 ? -3.218 6.932 5.742 1.00 80.62 94 ALA A N 1
ATOM 706 C CA . ALA A 1 94 ? -2.865 7.046 7.155 1.00 80.62 94 ALA A CA 1
ATOM 707 C C . ALA A 1 94 ? -2.725 8.519 7.588 1.00 80.62 94 ALA A C 1
ATOM 709 O O . ALA A 1 94 ? -3.286 8.915 8.608 1.00 80.62 94 ALA A O 1
ATOM 710 N N . THR A 1 95 ? -2.071 9.356 6.775 1.00 80.81 95 THR A N 1
ATOM 711 C CA . THR A 1 95 ? -1.945 10.802 7.020 1.00 80.81 95 THR A CA 1
ATOM 712 C C . THR A 1 95 ? -3.289 11.531 6.957 1.00 80.81 95 THR A C 1
ATOM 714 O O . THR A 1 95 ? -3.522 12.455 7.727 1.00 80.81 95 THR A O 1
ATOM 717 N N . GLN A 1 96 ? -4.207 11.140 6.068 1.00 77.81 96 GLN A N 1
ATOM 718 C CA . GLN A 1 96 ? -5.549 11.737 6.040 1.00 77.81 96 GLN A CA 1
ATOM 719 C C . GLN A 1 96 ? -6.395 11.348 7.254 1.00 77.81 96 GLN A C 1
ATOM 721 O O . GLN A 1 96 ? -7.220 12.145 7.702 1.00 77.81 96 GLN A O 1
ATOM 726 N N . LEU A 1 97 ? -6.205 10.145 7.794 1.00 76.50 97 LEU A N 1
ATOM 727 C CA . LEU A 1 97 ? -6.865 9.731 9.029 1.00 76.50 97 LEU A CA 1
ATOM 728 C C . LEU A 1 97 ? -6.343 10.531 10.231 1.00 76.50 97 LEU A C 1
ATOM 730 O O . LEU A 1 97 ? -7.138 11.011 11.037 1.00 76.50 97 LEU A O 1
ATOM 734 N N . SER A 1 98 ? -5.024 10.734 10.324 1.00 73.94 98 SER A N 1
ATOM 735 C CA . SER A 1 98 ? -4.418 11.523 11.402 1.00 73.94 98 SER A CA 1
ATOM 736 C C . SER A 1 98 ? -4.743 13.014 11.294 1.00 73.94 98 SER A C 1
ATOM 738 O O . SER A 1 98 ? -5.080 13.632 12.298 1.00 73.94 98 SER A O 1
ATOM 740 N N . ALA A 1 99 ? -4.751 13.584 10.086 1.00 74.25 99 ALA A N 1
ATOM 741 C CA . ALA A 1 99 ? -5.160 14.970 9.866 1.00 74.25 99 ALA A CA 1
ATOM 742 C C . ALA A 1 99 ? -6.629 15.215 10.254 1.00 74.25 99 ALA A C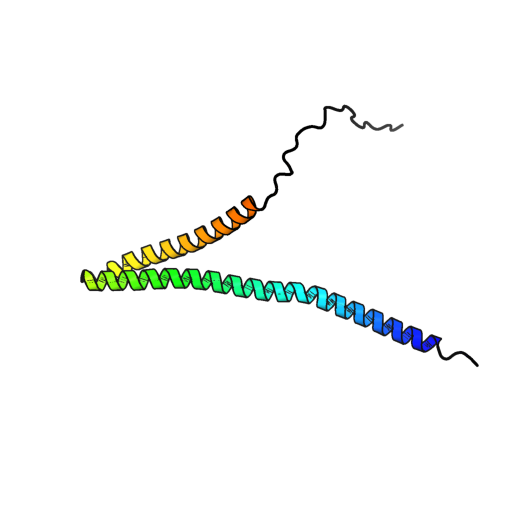 1
ATOM 744 O O . ALA A 1 99 ? -6.944 16.250 10.836 1.00 74.25 99 ALA A O 1
ATOM 745 N N . GLN A 1 100 ? -7.528 14.258 9.997 1.00 65.88 100 GLN A N 1
ATOM 746 C CA . GLN A 1 100 ? -8.924 14.340 10.444 1.00 65.88 100 GLN A CA 1
ATOM 747 C C . GLN A 1 100 ? -9.073 14.203 11.963 1.00 65.88 100 GLN A C 1
ATOM 749 O O . GLN A 1 100 ? -9.948 14.842 12.544 1.00 65.88 100 GLN A O 1
ATOM 754 N N . ALA A 1 101 ? -8.217 13.416 12.620 1.00 61.69 101 ALA A N 1
ATOM 755 C CA . ALA A 1 101 ? -8.182 13.342 14.079 1.00 61.69 101 ALA A CA 1
ATOM 756 C C . ALA A 1 101 ? -7.699 14.663 14.705 1.00 61.69 101 ALA A C 1
ATOM 758 O O . ALA A 1 101 ? -8.276 15.117 15.690 1.00 61.69 101 ALA A O 1
ATOM 759 N N . SER A 1 102 ? -6.706 15.322 14.100 1.00 60.56 102 SER A N 1
ATOM 760 C CA . SER A 1 102 ? -6.208 16.630 14.545 1.00 60.56 102 SER A CA 1
ATOM 761 C C . SER A 1 102 ? -7.172 17.781 14.244 1.00 60.56 102 SER A C 1
ATOM 763 O O . SER A 1 102 ? -7.293 18.690 15.054 1.00 60.56 102 SER A O 1
ATOM 765 N N . ALA A 1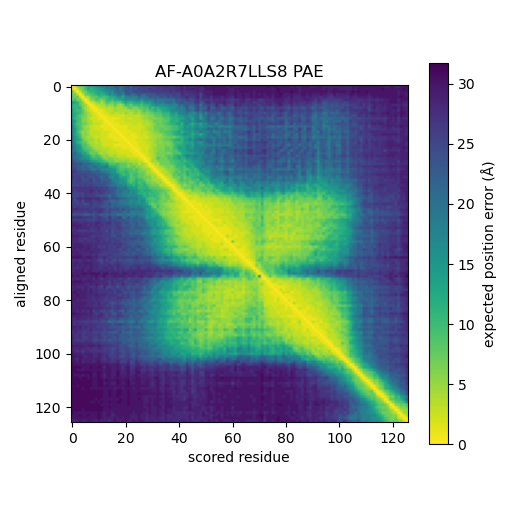 103 ? -7.901 17.735 13.126 1.00 61.47 103 ALA A N 1
ATOM 766 C CA . ALA A 1 103 ? -8.902 18.749 12.780 1.00 61.47 103 ALA A CA 1
ATOM 767 C C . ALA A 1 103 ? -10.209 18.625 13.589 1.00 61.47 103 ALA A C 1
ATOM 769 O O . ALA A 1 103 ? -11.005 19.560 13.613 1.00 61.47 103 ALA A O 1
ATOM 770 N N . LYS A 1 104 ? -10.447 17.477 14.241 1.00 53.59 104 LYS A N 1
ATOM 771 C CA . LYS A 1 104 ? -11.620 17.234 15.097 1.00 53.59 104 LYS A CA 1
ATOM 772 C C . LYS A 1 104 ? -11.319 17.371 16.5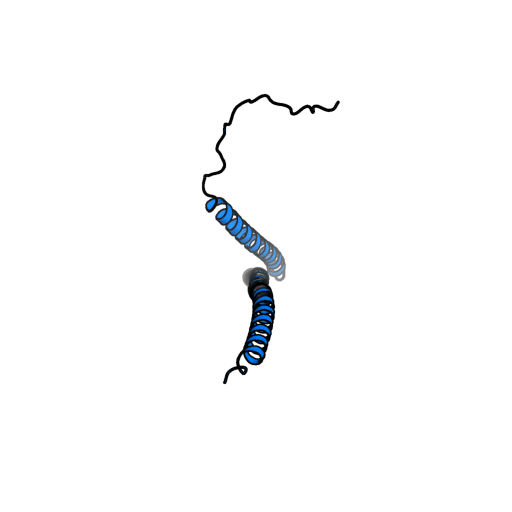96 1.00 53.59 104 LYS A C 1
ATOM 774 O O . LYS A 1 104 ? -12.216 17.140 17.403 1.00 53.59 104 LYS A O 1
ATOM 779 N N . ALA A 1 105 ? -10.099 17.748 16.982 1.00 48.00 105 ALA A N 1
ATOM 780 C CA . ALA A 1 105 ? -9.829 18.203 18.339 1.00 48.00 105 ALA A CA 1
ATOM 781 C C . ALA A 1 105 ? -10.455 19.602 18.506 1.00 48.00 105 ALA A C 1
ATOM 783 O O . ALA A 1 105 ? -10.015 20.531 17.829 1.00 48.00 105 ALA A O 1
ATOM 784 N N . PRO A 1 106 ? -11.480 19.783 19.360 1.00 51.66 106 PRO A N 1
ATOM 785 C CA . PRO A 1 106 ? -11.880 21.118 19.754 1.00 51.66 106 PRO A CA 1
ATOM 786 C C . PRO A 1 106 ? -10.733 21.725 20.563 1.00 51.66 106 PRO A C 1
ATOM 788 O O . PRO A 1 106 ? -10.197 21.091 21.476 1.00 51.66 106 PRO A O 1
ATOM 791 N N . GLU A 1 107 ? -10.378 22.960 20.227 1.00 55.50 107 GLU A N 1
ATOM 792 C CA . GLU A 1 107 ? -9.742 23.897 21.147 1.00 55.50 107 GLU A CA 1
ATOM 793 C C . GLU A 1 107 ? -10.443 23.798 22.513 1.00 55.50 107 GLU A C 1
ATOM 795 O O . GLU A 1 107 ? -11.638 24.067 22.627 1.00 55.50 107 GLU A O 1
ATOM 800 N N . GLY A 1 108 ? -9.738 23.329 23.544 1.00 50.97 108 GLY A N 1
ATOM 801 C CA . GLY A 1 108 ? -10.374 23.108 24.846 1.00 50.97 108 GLY A CA 1
ATOM 802 C C . GLY A 1 108 ? -9.528 22.488 25.954 1.00 50.97 108 GLY A C 1
ATOM 803 O O . GLY A 1 108 ? -10.051 22.285 27.043 1.00 50.97 108 GLY A O 1
ATOM 804 N N . GLN A 1 109 ? -8.242 22.201 25.732 1.00 49.47 109 GLN A N 1
ATOM 805 C CA . GLN A 1 109 ? -7.288 21.915 26.817 1.00 49.47 109 GLN A CA 1
ATOM 806 C C . GLN A 1 109 ? -5.954 22.618 26.548 1.00 49.47 109 GLN A C 1
ATOM 808 O O . GLN A 1 109 ? -4.887 22.018 26.512 1.00 49.47 109 GLN A O 1
ATOM 813 N N . ALA A 1 110 ? -6.046 23.922 26.312 1.00 50.78 110 ALA A N 1
ATOM 814 C CA . ALA A 1 110 ? -4.948 24.863 26.471 1.00 50.78 110 ALA A CA 1
ATOM 815 C C . ALA A 1 110 ? -5.500 26.017 27.315 1.00 50.78 110 ALA A C 1
ATOM 817 O O . ALA A 1 110 ? -5.892 27.058 26.802 1.00 50.78 110 ALA A O 1
ATOM 818 N N . GLY A 1 111 ? -5.664 25.747 28.608 1.00 40.50 111 GLY A N 1
ATOM 819 C CA . GLY A 1 111 ? -6.063 26.716 29.618 1.00 40.50 111 GLY A CA 1
ATOM 820 C C . GLY A 1 111 ? -5.070 26.613 30.762 1.00 40.50 111 GLY A C 1
ATOM 821 O O . GLY A 1 111 ? -5.163 25.711 31.589 1.00 40.50 111 GLY A O 1
ATOM 822 N N . GLU A 1 112 ? -4.070 27.482 30.713 1.00 48.50 112 GLU A N 1
ATOM 823 C CA . GLU A 1 112 ? -3.185 27.821 31.821 1.00 48.50 112 GLU A CA 1
ATOM 824 C C . GLU A 1 112 ? -3.963 28.272 33.070 1.00 48.50 112 GLU A C 1
ATOM 826 O O . GLU A 1 112 ? -5.114 28.693 32.985 1.00 48.50 112 GLU A O 1
ATOM 831 N N . ASP A 1 113 ? -3.242 28.254 34.197 1.00 46.16 113 ASP A N 1
ATOM 832 C CA . ASP A 1 113 ? -3.538 28.932 35.466 1.00 46.16 113 ASP A CA 1
ATOM 833 C C . ASP A 1 113 ? -4.590 28.298 36.394 1.00 46.16 113 ASP A C 1
ATOM 835 O O . ASP A 1 113 ? -5.767 28.641 36.388 1.00 46.16 113 ASP A O 1
ATOM 839 N N . THR A 1 114 ? -4.096 27.500 37.348 1.00 44.59 114 THR A N 1
ATOM 840 C CA . THR A 1 114 ? -4.314 27.879 38.754 1.00 44.59 114 THR A CA 1
ATOM 841 C C . THR A 1 114 ? -3.006 27.779 39.528 1.00 44.59 114 THR A C 1
ATOM 843 O O . THR A 1 114 ? -2.568 26.688 39.890 1.00 44.59 114 THR A O 1
ATOM 846 N N . GLY A 1 115 ? -2.402 28.943 39.757 1.00 38.75 115 GLY A N 1
ATOM 847 C CA . GLY A 1 115 ? -2.014 29.412 41.088 1.00 38.75 115 GLY A CA 1
ATOM 848 C C . GLY A 1 115 ? -1.078 28.551 41.941 1.00 38.75 115 GLY A C 1
ATOM 849 O O . GLY A 1 115 ? -1.423 27.477 42.427 1.00 38.75 115 GLY A O 1
ATOM 850 N N . GLY A 1 116 ? 0.074 29.135 42.277 1.00 46.81 116 GLY A N 1
ATOM 851 C CA . GLY A 1 116 ? 0.834 28.749 43.459 1.00 46.81 116 GLY A CA 1
ATOM 852 C C . GLY A 1 116 ? -0.060 28.666 44.703 1.00 46.81 116 GLY A C 1
ATOM 853 O O . GLY A 1 116 ? -0.762 29.610 45.053 1.00 46.81 116 GLY A O 1
ATOM 854 N N . GLY A 1 117 ? -0.001 27.522 45.377 1.00 37.81 117 GLY A N 1
ATOM 855 C CA . GLY A 1 117 ? -0.722 27.246 46.609 1.00 37.81 117 GLY A CA 1
ATOM 856 C C . GLY A 1 117 ? 0.049 26.217 47.415 1.00 37.81 117 GLY A C 1
ATOM 857 O O . GLY A 1 117 ? -0.079 25.014 47.214 1.00 37.81 117 GLY A O 1
ATOM 858 N N . SER A 1 118 ? 0.894 26.718 48.311 1.00 51.34 118 SER A N 1
ATOM 859 C CA . SER A 1 118 ? 1.407 25.985 49.462 1.00 51.34 118 SER A CA 1
ATOM 860 C C . SER A 1 118 ? 0.290 25.171 50.121 1.00 51.34 118 SER A C 1
ATOM 862 O O . SER A 1 118 ? -0.682 25.769 50.560 1.00 51.34 118 SER A O 1
ATOM 864 N N . THR A 1 119 ? 0.455 23.849 50.217 1.00 50.50 119 THR A N 1
ATOM 865 C CA . THR A 1 119 ? 0.250 23.072 51.454 1.00 50.50 119 THR A CA 1
ATOM 866 C C . THR A 1 119 ? 0.704 21.631 51.224 1.00 50.50 119 THR A C 1
ATOM 868 O O . THR A 1 119 ? -0.017 20.807 50.667 1.00 50.50 119 THR A O 1
ATOM 871 N N . ALA A 1 120 ? 1.918 21.316 51.675 1.00 53.97 120 ALA A N 1
ATOM 872 C CA . ALA A 1 120 ? 2.349 19.941 51.885 1.00 53.97 120 ALA A CA 1
ATOM 873 C C . ALA A 1 120 ? 1.525 19.308 53.025 1.00 53.97 120 ALA A C 1
ATOM 875 O O . ALA A 1 120 ? 1.415 19.923 54.089 1.00 53.97 120 ALA A O 1
ATOM 876 N N . PRO A 1 121 ? 1.004 18.077 52.887 1.00 51.72 121 PRO A N 1
ATOM 877 C CA . PRO A 1 121 ? 0.479 17.345 54.024 1.00 51.72 121 PRO A CA 1
ATOM 878 C C . PRO A 1 121 ? 1.645 16.610 54.704 1.00 51.72 121 PRO A C 1
ATOM 880 O O . PRO A 1 121 ? 2.092 15.564 54.241 1.00 51.72 121 PRO A O 1
ATOM 883 N N . LYS A 1 122 ? 2.161 17.145 55.815 1.00 53.19 122 LYS A N 1
ATOM 884 C CA . LYS A 1 122 ? 2.879 16.346 56.827 1.00 53.19 122 LYS A CA 1
ATOM 885 C C . LYS A 1 122 ? 1.987 16.296 58.063 1.00 53.19 122 LYS A C 1
ATOM 887 O O . LYS A 1 122 ? 1.880 17.258 58.806 1.00 53.19 122 LYS A O 1
ATOM 892 N N . GLN A 1 123 ? 1.086 15.321 58.109 1.00 57.22 123 GLN A N 1
ATOM 893 C CA . GLN A 1 123 ? 1.288 14.076 58.851 1.00 57.22 123 GLN A CA 1
ATOM 894 C C . GLN A 1 123 ? 1.570 14.344 60.335 1.00 57.22 123 GLN A C 1
ATOM 896 O O . GLN A 1 123 ? 2.704 14.345 60.799 1.00 57.22 123 GLN A O 1
ATOM 901 N N . LYS A 1 124 ? 0.471 14.558 61.062 1.00 47.06 124 LYS A N 1
ATOM 902 C CA . LYS A 1 124 ? 0.360 14.314 62.497 1.00 47.06 124 LYS A CA 1
ATOM 903 C C . LYS A 1 124 ? 0.502 12.798 62.700 1.00 47.06 124 LYS A C 1
ATOM 905 O O . LYS A 1 124 ? -0.294 12.041 62.143 1.00 47.06 124 LYS A O 1
ATOM 910 N N . ARG A 1 125 ? 1.502 12.356 63.454 1.00 55.81 125 ARG A N 1
ATOM 911 C CA . ARG A 1 125 ? 1.454 11.084 64.177 1.00 55.81 125 ARG A CA 1
ATOM 912 C C . ARG A 1 125 ? 2.211 11.264 65.482 1.00 55.81 125 ARG A C 1
ATOM 914 O O . ARG A 1 125 ? 3.277 11.875 65.489 1.00 55.81 125 ARG A O 1
ATOM 921 N N . ASP A 1 126 ? 1.527 10.832 66.524 1.00 63.94 126 ASP A N 1
ATOM 922 C CA . ASP A 1 126 ? 1.880 10.879 67.936 1.00 63.94 126 ASP A CA 1
ATOM 923 C C . ASP A 1 126 ? 3.160 10.097 68.269 1.00 63.94 126 ASP A C 1
ATOM 925 O O . ASP A 1 126 ? 3.540 9.205 67.470 1.00 63.94 126 ASP A O 1
#

Solvent-accessible surface area (backbone atoms only — not comparable to full-atom values): 7251 Å² total; per-residue (Å²): 140,89,88,74,58,75,70,52,54,56,52,51,52,54,47,50,57,48,46,52,54,49,49,53,52,48,61,59,45,50,55,57,49,56,49,50,55,50,52,50,55,53,50,52,51,55,48,47,46,46,52,47,20,44,52,50,10,45,54,50,5,49,53,46,17,67,76,68,68,50,70,63,56,25,42,56,52,15,44,54,49,7,52,51,49,20,53,49,52,53,51,50,52,54,50,53,54,52,51,51,55,61,71,65,55,73,92,80,87,86,76,82,83,83,72,95,72,94,76,84,89,78,80,89,75,134

Foldseek 3Di:
DDDPVVVVVVVVVVVVVVVVVVVVVVVVVVVVVVVVVVVVVVVVVLVCLLVVLQVQLQVQLVVVCVVVVPPPPSNVRSNVRSNVSSVVVVVVVVVVVVVVVVVPDPPDPPDDDDDDDDDDDDDDDD

pLDDT: mean 71.98, std 14.15, range [37.81, 89.88]